Protein AF-A0A2P8NEU9-F1 (afdb_monomer)

Foldseek 3Di:
DDLVVLLVVLVVLCVVVVHDCLRLCCPQVVGSCVNVCSVVVNDDDPVSSVSSVVVSVVVVVPPDDDDDDD

Structure (mmCIF, N/CA/C/O backbone):
data_AF-A0A2P8NEU9-F1
#
_entry.id   AF-A0A2P8NEU9-F1
#
loop_
_atom_site.group_PDB
_atom_site.id
_atom_site.type_symbol
_atom_site.label_atom_id
_atom_site.label_alt_id
_atom_site.label_comp_id
_atom_site.label_asym_id
_atom_site.label_entity_id
_atom_site.label_seq_id
_atom_site.pdbx_PDB_ins_code
_atom_site.Cartn_x
_atom_site.Cartn_y
_atom_site.Cartn_z
_atom_site.occupancy
_atom_site.B_iso_or_equiv
_atom_site.auth_seq_id
_atom_site.auth_comp_id
_atom_site.auth_asym_id
_atom_site.auth_atom_id
_atom_site.pdbx_PDB_model_num
ATOM 1 N N . MET A 1 1 ? 16.429 -2.062 2.587 1.00 76.81 1 MET A N 1
ATOM 2 C CA . MET A 1 1 ? 15.067 -1.928 3.136 1.00 76.81 1 MET A CA 1
ATOM 3 C C . MET A 1 1 ? 14.415 -3.292 3.119 1.00 76.81 1 MET A C 1
ATOM 5 O O . MET A 1 1 ? 14.382 -3.915 2.059 1.00 76.81 1 MET A O 1
ATOM 9 N N . THR A 1 2 ? 13.978 -3.781 4.276 1.00 88.69 2 THR A N 1
ATOM 10 C CA . THR A 1 2 ? 13.330 -5.099 4.378 1.00 88.69 2 THR A CA 1
ATOM 11 C C . THR A 1 2 ? 11.876 -5.039 3.893 1.00 88.69 2 THR A C 1
ATOM 13 O O . THR A 1 2 ? 11.307 -3.958 3.712 1.00 88.69 2 THR A O 1
ATOM 16 N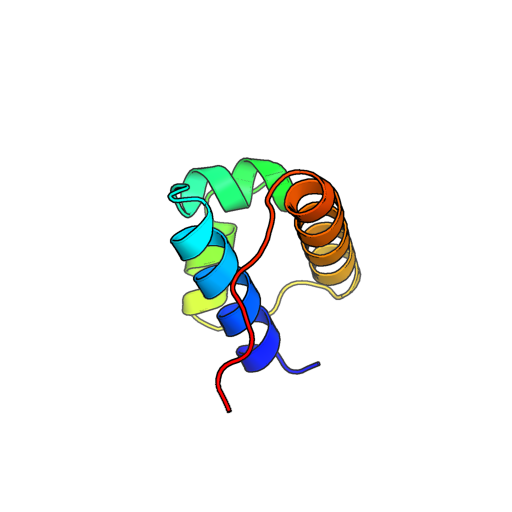 N . LEU A 1 3 ? 11.262 -6.204 3.657 1.00 87.69 3 LEU A N 1
ATOM 17 C CA . LEU A 1 3 ? 9.841 -6.288 3.302 1.00 87.69 3 LEU A CA 1
ATOM 18 C C . LEU A 1 3 ? 8.941 -5.723 4.412 1.00 87.69 3 LEU A C 1
ATOM 20 O O . LEU A 1 3 ? 7.958 -5.045 4.120 1.00 87.69 3 LEU A O 1
ATOM 24 N N . ASP A 1 4 ? 9.308 -5.966 5.669 1.00 90.06 4 ASP A N 1
ATOM 25 C CA . ASP A 1 4 ? 8.580 -5.484 6.841 1.00 90.06 4 ASP A CA 1
ATOM 26 C C . ASP A 1 4 ? 8.609 -3.951 6.942 1.00 90.06 4 ASP A C 1
ATOM 28 O O . ASP A 1 4 ? 7.563 -3.311 7.060 1.00 90.06 4 ASP A O 1
ATOM 32 N N . GLU A 1 5 ? 9.783 -3.340 6.739 1.00 90.75 5 GLU A N 1
ATOM 33 C CA . GLU A 1 5 ? 9.907 -1.879 6.669 1.00 90.75 5 GLU A CA 1
ATOM 34 C C . GLU A 1 5 ? 9.061 -1.284 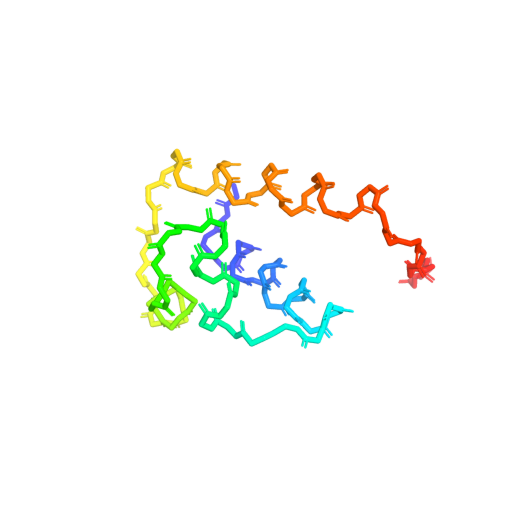5.534 1.00 90.75 5 GLU A C 1
ATOM 36 O O . GLU A 1 5 ? 8.453 -0.222 5.687 1.00 90.75 5 GLU A O 1
ATOM 41 N N . PHE A 1 6 ? 9.000 -1.963 4.382 1.00 91.19 6 PHE A N 1
ATOM 42 C CA . PHE A 1 6 ? 8.166 -1.542 3.254 1.00 91.19 6 PHE A CA 1
ATOM 43 C C . PHE A 1 6 ? 6.686 -1.597 3.568 1.00 91.19 6 PHE A C 1
ATOM 45 O O . PHE A 1 6 ? 5.975 -0.614 3.354 1.00 91.19 6 PHE A O 1
ATOM 52 N N . LYS A 1 7 ? 6.239 -2.724 4.113 1.00 93.06 7 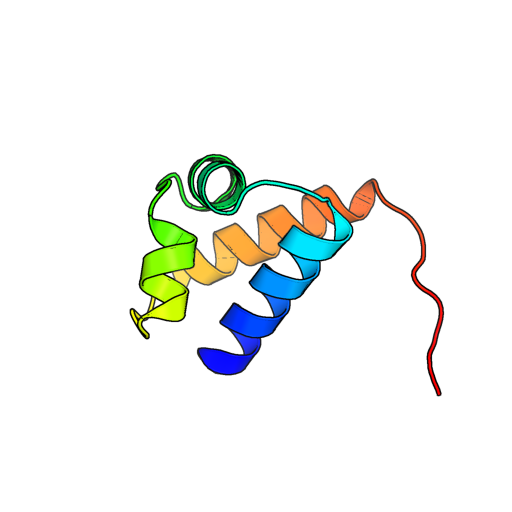LYS A N 1
ATOM 53 C CA . LYS A 1 7 ? 4.865 -2.910 4.551 1.00 93.06 7 LYS A CA 1
ATOM 54 C C . LYS A 1 7 ? 4.467 -1.831 5.554 1.00 93.06 7 LYS A C 1
ATOM 56 O O . LYS A 1 7 ? 3.474 -1.152 5.318 1.00 93.06 7 LYS A O 1
ATOM 61 N N . SER A 1 8 ? 5.271 -1.606 6.591 1.00 93.44 8 SER A N 1
ATOM 62 C CA . SER A 1 8 ? 4.994 -0.602 7.622 1.00 93.44 8 SER A CA 1
ATOM 63 C C . SER A 1 8 ? 4.810 0.801 7.032 1.00 93.44 8 SER A C 1
ATOM 65 O O . SER A 1 8 ? 3.804 1.459 7.292 1.00 93.44 8 SER A O 1
ATOM 67 N N . ARG A 1 9 ? 5.701 1.237 6.127 1.00 92.88 9 ARG A N 1
ATOM 68 C CA . ARG A 1 9 ? 5.551 2.536 5.442 1.00 92.88 9 ARG A CA 1
ATOM 69 C C . ARG A 1 9 ? 4.259 2.635 4.632 1.00 92.88 9 ARG A C 1
ATOM 71 O O . ARG A 1 9 ? 3.601 3.673 4.671 1.00 92.88 9 ARG A O 1
ATOM 78 N N . VAL A 1 10 ? 3.905 1.579 3.900 1.00 92.56 10 VAL A N 1
ATOM 79 C CA . VAL A 1 10 ? 2.662 1.524 3.115 1.00 92.56 10 VAL A CA 1
ATOM 80 C C . VAL A 1 10 ? 1.436 1.611 4.028 1.00 92.56 10 VAL A C 1
ATOM 82 O O . VAL A 1 10 ? 0.529 2.388 3.739 1.00 92.56 10 VAL A O 1
ATOM 85 N N . GLU A 1 11 ? 1.406 0.868 5.136 1.00 93.19 11 GLU A N 1
ATOM 86 C CA . GLU A 1 11 ? 0.273 0.877 6.074 1.00 93.19 11 GLU A CA 1
ATOM 87 C C . GLU A 1 11 ? 0.114 2.222 6.793 1.00 93.19 11 GLU A C 1
ATOM 89 O O . GLU A 1 11 ? -1.012 2.713 6.918 1.00 93.19 11 GLU A O 1
ATOM 94 N N . THR A 1 12 ? 1.218 2.861 7.186 1.00 93.00 12 THR A N 1
ATOM 95 C CA . THR A 1 12 ? 1.200 4.221 7.741 1.00 93.00 12 THR A CA 1
ATOM 96 C C . THR A 1 12 ? 0.630 5.210 6.733 1.00 93.00 12 THR A C 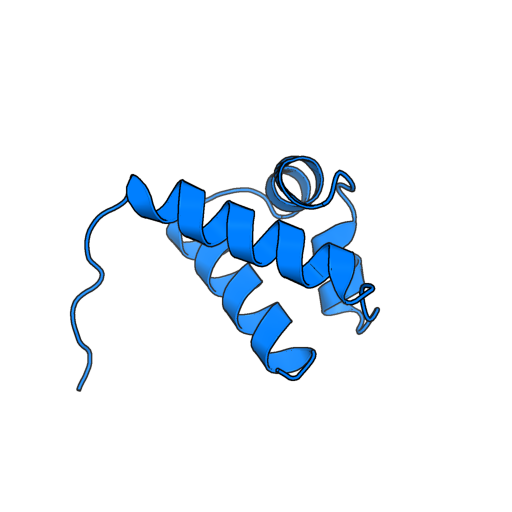1
ATOM 98 O O . THR A 1 12 ? -0.321 5.913 7.050 1.00 93.00 12 THR A O 1
ATOM 101 N N . PHE A 1 13 ? 1.116 5.208 5.490 1.00 92.25 13 PHE A N 1
ATOM 102 C CA . PHE A 1 13 ? 0.624 6.126 4.460 1.00 92.25 13 PHE A CA 1
ATOM 103 C C . PHE A 1 13 ? -0.869 5.939 4.173 1.00 92.25 13 PHE A C 1
ATOM 105 O O . PHE A 1 13 ? -1.609 6.914 4.053 1.00 92.25 13 PHE A O 1
ATOM 112 N N . ILE A 1 14 ? -1.319 4.685 4.083 1.00 91.31 14 ILE A N 1
ATOM 113 C CA . ILE A 1 14 ? -2.732 4.335 3.913 1.00 91.31 14 ILE A CA 1
ATOM 114 C C . ILE A 1 14 ? -3.575 4.903 5.059 1.00 91.31 14 ILE A C 1
ATOM 116 O O . ILE A 1 14 ? -4.631 5.480 4.804 1.00 91.31 14 ILE A O 1
ATOM 120 N N . SER A 1 15 ? -3.090 4.769 6.295 1.00 91.56 15 SER A N 1
ATOM 121 C CA . SER A 1 15 ? -3.784 5.240 7.497 1.00 91.56 15 SER A CA 1
ATOM 122 C C . SER A 1 15 ? -3.804 6.766 7.594 1.00 91.56 15 SER A C 1
ATOM 124 O O . SER A 1 15 ? -4.822 7.338 7.957 1.00 91.56 15 SER A O 1
ATOM 126 N N . GLU A 1 16 ? -2.707 7.438 7.241 1.00 90.62 16 GLU A N 1
ATOM 127 C CA . GLU A 1 16 ? -2.608 8.902 7.279 1.00 90.62 16 GLU A CA 1
ATOM 128 C C . GLU A 1 16 ? -3.424 9.597 6.191 1.00 90.62 16 GLU A C 1
ATOM 130 O O . GLU A 1 16 ? -3.893 10.710 6.398 1.00 90.62 16 GLU A O 1
ATOM 135 N N . ASN A 1 17 ? -3.595 8.951 5.037 1.00 87.94 17 ASN A N 1
ATOM 136 C CA . ASN A 1 17 ? -4.348 9.506 3.913 1.00 87.94 17 ASN A CA 1
ATOM 137 C C . ASN A 1 17 ? -5.799 8.997 3.858 1.00 87.94 17 ASN A C 1
ATOM 139 O O . ASN A 1 17 ? -6.511 9.333 2.915 1.00 87.94 17 ASN A O 1
ATOM 143 N N . GLU A 1 18 ? -6.214 8.150 4.808 1.00 91.06 18 GLU A N 1
ATOM 144 C CA . GLU A 1 18 ? -7.549 7.532 4.871 1.00 91.06 18 GLU A CA 1
ATOM 145 C C . GLU A 1 18 ? -7.989 6.878 3.542 1.00 91.06 18 GLU A C 1
ATOM 147 O O . GLU A 1 18 ? -9.162 6.876 3.162 1.00 91.06 18 GLU A O 1
ATOM 152 N N . ILE A 1 19 ? -7.037 6.307 2.796 1.00 90.62 19 ILE A N 1
ATOM 153 C CA . ILE A 1 19 ? -7.303 5.665 1.502 1.00 90.62 19 ILE A CA 1
ATOM 154 C C . ILE A 1 19 ? -7.532 4.166 1.671 1.00 90.62 19 ILE A C 1
ATOM 156 O O . ILE A 1 19 ? -6.875 3.498 2.458 1.00 90.62 19 ILE A O 1
ATOM 160 N N . ALA A 1 20 ? -8.423 3.580 0.872 1.00 93.81 20 ALA A N 1
ATOM 161 C CA . ALA A 1 20 ? -8.600 2.131 0.888 1.00 93.81 20 ALA A CA 1
ATOM 162 C C . ALA A 1 20 ? -7.333 1.403 0.369 1.00 93.81 20 ALA A C 1
ATOM 164 O O . ALA A 1 20 ? -6.735 1.848 -0.617 1.00 93.81 20 ALA A O 1
ATOM 165 N N . PRO A 1 21 ? -6.959 0.231 0.924 1.00 93.44 21 PRO A N 1
ATOM 166 C CA . PRO A 1 21 ? -5.816 -0.561 0.449 1.00 93.44 21 PRO A CA 1
ATOM 167 C C . PRO A 1 21 ? -5.898 -0.927 -1.040 1.00 93.44 21 PRO A C 1
ATOM 169 O O . PRO A 1 21 ? -4.899 -0.899 -1.759 1.00 93.44 21 PRO A O 1
ATOM 172 N N . THR A 1 22 ? -7.109 -1.216 -1.523 1.00 94.69 22 THR A N 1
ATOM 173 C CA . THR A 1 22 ? -7.396 -1.483 -2.940 1.00 94.69 22 THR A CA 1
ATOM 174 C C . THR A 1 22 ? -7.167 -0.256 -3.819 1.00 94.69 22 THR A C 1
ATOM 176 O O . THR A 1 22 ? -6.633 -0.370 -4.924 1.00 94.69 22 THR A O 1
ATOM 179 N N . ALA A 1 23 ? -7.538 0.929 -3.326 1.00 93.50 23 ALA A N 1
ATOM 180 C CA . ALA A 1 23 ? -7.328 2.194 -4.019 1.00 93.50 23 ALA A CA 1
ATOM 181 C C . ALA A 1 23 ? -5.837 2.551 -4.077 1.00 93.50 23 ALA A C 1
ATOM 183 O O . ALA A 1 23 ? -5.348 2.933 -5.141 1.00 93.50 23 ALA A O 1
ATOM 184 N N . PHE A 1 24 ? -5.101 2.351 -2.978 1.00 94.88 24 PHE A N 1
ATOM 185 C CA . PHE A 1 24 ? -3.647 2.504 -2.947 1.00 94.88 24 PHE A CA 1
ATOM 186 C C . PHE A 1 24 ? -2.974 1.595 -3.980 1.00 94.88 24 PHE A C 1
ATOM 188 O O . PHE A 1 24 ? -2.232 2.070 -4.841 1.00 94.88 24 PHE A O 1
ATOM 195 N N . GLY A 1 25 ? -3.279 0.296 -3.940 1.00 93.81 25 GLY A N 1
ATOM 196 C CA . GLY A 1 25 ? -2.695 -0.678 -4.853 1.00 93.81 25 GLY A CA 1
ATOM 197 C C . GLY A 1 25 ? -2.936 -0.316 -6.320 1.00 93.81 25 GLY A C 1
ATOM 198 O O . GLY A 1 25 ? -1.995 -0.270 -7.112 1.00 93.81 25 GLY A O 1
ATOM 199 N N . LYS A 1 26 ? -4.168 0.065 -6.673 1.00 94.44 26 LYS A N 1
ATOM 200 C CA . LYS A 1 26 ? -4.511 0.513 -8.030 1.00 94.44 26 LYS A CA 1
ATOM 201 C C . LYS A 1 26 ? -3.770 1.793 -8.440 1.00 94.44 26 LYS A C 1
ATOM 203 O O . LYS A 1 26 ? -3.329 1.891 -9.581 1.00 94.44 26 LYS A O 1
ATOM 208 N N . ARG A 1 27 ? -3.622 2.762 -7.530 1.00 92.50 27 ARG A N 1
ATOM 209 C CA . ARG A 1 27 ? -3.015 4.075 -7.811 1.00 92.50 27 ARG A CA 1
ATOM 210 C C . ARG A 1 27 ? -1.491 4.020 -7.943 1.00 92.50 27 ARG A C 1
ATOM 212 O O . ARG A 1 27 ? -0.947 4.675 -8.826 1.00 92.50 27 ARG A O 1
ATOM 219 N N . PHE A 1 28 ? -0.808 3.256 -7.091 1.00 92.62 28 PHE A N 1
ATOM 220 C CA . PHE A 1 28 ? 0.660 3.256 -7.014 1.00 92.62 28 PHE A CA 1
ATOM 221 C C . PHE A 1 28 ? 1.307 2.027 -7.661 1.00 92.62 28 PHE A C 1
ATOM 223 O O . PHE A 1 28 ? 2.336 2.155 -8.325 1.00 92.62 28 PHE A O 1
ATOM 230 N N . ALA A 1 29 ? 0.691 0.851 -7.511 1.00 91.31 29 ALA A N 1
ATOM 231 C CA . ALA A 1 29 ? 1.210 -0.416 -8.026 1.00 91.31 29 ALA A CA 1
ATOM 232 C C . ALA A 1 29 ? 0.478 -0.922 -9.284 1.00 91.31 29 ALA A C 1
ATOM 234 O O . ALA A 1 29 ? 0.948 -1.861 -9.921 1.00 91.31 29 ALA A O 1
ATOM 235 N N . GLY A 1 30 ? -0.657 -0.315 -9.654 1.00 93.00 30 GLY A N 1
ATOM 236 C CA . GLY A 1 30 ? -1.514 -0.788 -10.747 1.00 93.00 30 GLY A CA 1
ATOM 237 C C . GLY A 1 30 ? -2.288 -2.071 -10.424 1.00 93.00 30 GLY A C 1
ATOM 238 O O . GLY A 1 30 ? -2.906 -2.643 -11.316 1.00 93.00 30 GLY A O 1
ATOM 239 N N . ASP A 1 31 ? -2.276 -2.517 -9.166 1.00 92.62 31 ASP A N 1
ATOM 240 C CA . ASP A 1 31 ? -2.867 -3.780 -8.724 1.00 92.62 31 ASP A CA 1
ATOM 241 C C . ASP A 1 31 ? -3.676 -3.575 -7.430 1.00 92.62 31 ASP A C 1
ATOM 243 O O . ASP A 1 31 ? -3.090 -3.259 -6.393 1.00 92.62 31 ASP A O 1
ATOM 247 N N . PRO A 1 32 ? -5.010 -3.752 -7.428 1.00 94.25 32 PRO A N 1
ATOM 248 C CA . PRO A 1 32 ? -5.825 -3.566 -6.225 1.00 94.25 32 PRO A CA 1
ATOM 249 C C . PRO A 1 32 ? -5.528 -4.604 -5.132 1.00 94.25 32 PRO A C 1
ATOM 251 O O . PRO A 1 32 ? -5.843 -4.366 -3.967 1.00 94.25 32 PRO A O 1
ATOM 254 N N . LEU A 1 33 ? -4.910 -5.737 -5.479 1.00 94.88 33 LEU A N 1
ATOM 255 C CA . LEU A 1 33 ? -4.523 -6.772 -4.521 1.00 94.88 33 LEU A CA 1
ATOM 256 C C . LEU A 1 33 ? -3.134 -6.542 -3.917 1.00 94.88 33 LEU A C 1
ATOM 258 O O . LEU A 1 33 ? -2.693 -7.33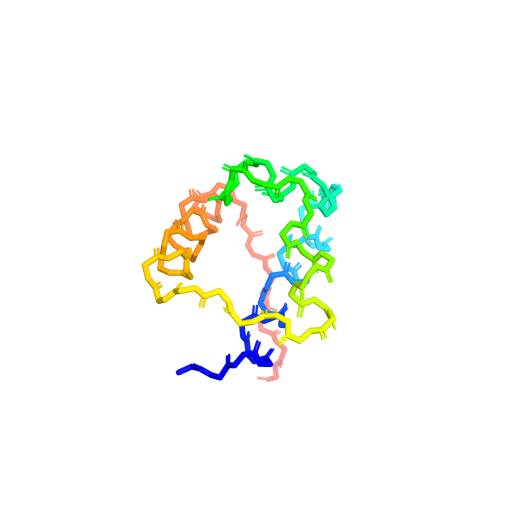7 -3.086 1.00 94.88 33 LEU A O 1
ATOM 262 N N . PHE A 1 34 ? -2.437 -5.472 -4.303 1.00 94.88 34 PHE A N 1
ATOM 263 C CA . PHE A 1 34 ? -1.039 -5.249 -3.945 1.00 94.88 34 PHE A CA 1
ATOM 264 C C . PHE A 1 34 ? -0.809 -5.263 -2.431 1.00 94.88 34 PHE A C 1
ATOM 266 O O . PHE A 1 34 ? 0.046 -5.995 -1.943 1.00 94.88 34 PHE A O 1
ATOM 273 N N . VAL A 1 35 ? -1.608 -4.500 -1.678 1.00 94.00 35 VAL A N 1
ATOM 274 C CA . VAL A 1 35 ? -1.457 -4.375 -0.218 1.00 94.00 35 VAL A CA 1
ATOM 275 C C . VAL A 1 35 ? -1.807 -5.680 0.499 1.00 94.00 35 VAL A C 1
ATOM 277 O O . VAL A 1 35 ? -1.159 -6.034 1.477 1.00 94.00 35 VAL A O 1
ATOM 280 N N . PHE A 1 36 ? -2.800 -6.427 0.010 1.00 94.81 36 PHE A N 1
ATOM 281 C CA . PHE A 1 36 ? -3.169 -7.720 0.595 1.00 94.81 36 PHE A CA 1
ATOM 282 C C . PHE A 1 36 ? -2.070 -8.753 0.393 1.00 94.81 36 PHE A C 1
ATOM 284 O O . PHE A 1 36 ? -1.669 -9.412 1.342 1.00 94.81 36 PHE A O 1
ATOM 291 N N . GLN A 1 37 ? -1.528 -8.833 -0.820 1.00 93.50 37 GLN A N 1
ATOM 292 C CA . GLN A 1 37 ? -0.406 -9.716 -1.108 1.00 93.50 37 GLN A CA 1
ATOM 293 C C . GLN A 1 37 ? 0.841 -9.311 -0.315 1.00 93.50 37 GLN A C 1
ATOM 295 O O . GLN A 1 37 ? 1.543 -10.171 0.201 1.00 93.50 37 GLN A O 1
ATOM 300 N N . LEU A 1 38 ? 1.090 -8.008 -0.155 1.00 93.31 38 LEU A N 1
ATOM 301 C CA . LEU A 1 38 ? 2.172 -7.507 0.689 1.00 93.31 38 LEU A CA 1
ATOM 302 C C . LEU A 1 38 ? 1.994 -7.922 2.161 1.00 93.31 38 LEU A C 1
ATOM 304 O O . LEU A 1 38 ? 2.963 -8.291 2.819 1.00 93.31 38 LEU A O 1
ATOM 308 N N . ARG A 1 39 ? 0.758 -7.900 2.679 1.00 92.88 39 ARG A N 1
ATOM 309 C CA . ARG A 1 39 ? 0.427 -8.377 4.034 1.00 92.88 39 ARG A CA 1
ATOM 310 C C . ARG A 1 39 ? 0.613 -9.883 4.195 1.00 92.88 39 ARG A C 1
ATOM 312 O O . ARG A 1 39 ? 1.017 -10.300 5.276 1.00 92.88 39 ARG A O 1
ATOM 319 N N . ASP A 1 40 ? 0.356 -10.643 3.135 1.00 93.62 40 ASP A N 1
ATOM 320 C CA . ASP A 1 40 ? 0.544 -12.098 3.059 1.00 93.62 40 ASP A CA 1
ATOM 321 C C . ASP A 1 40 ? 2.030 -12.507 2.961 1.00 93.62 40 ASP A C 1
ATOM 323 O O . ASP A 1 40 ? 2.367 -13.683 3.029 1.00 93.62 40 ASP A O 1
ATOM 327 N N . GLY A 1 41 ? 2.944 -11.538 2.824 1.00 89.62 41 GLY A N 1
ATOM 328 C CA . GLY A 1 41 ? 4.382 -11.786 2.700 1.00 89.62 41 GLY A CA 1
ATOM 329 C C . GLY A 1 41 ? 4.862 -11.927 1.256 1.00 89.62 41 GLY A C 1
ATOM 330 O O . GLY A 1 41 ? 6.024 -12.264 1.024 1.00 89.62 41 GLY A O 1
ATOM 331 N N . ARG A 1 42 ? 4.011 -11.631 0.262 1.00 90.75 42 ARG A N 1
ATOM 332 C CA . ARG A 1 42 ? 4.453 -11.530 -1.129 1.00 90.75 42 ARG A CA 1
ATOM 333 C C . ARG A 1 42 ? 5.447 -10.394 -1.246 1.00 90.75 42 ARG A C 1
ATOM 335 O O . ARG A 1 42 ? 5.154 -9.239 -0.937 1.00 90.75 42 ARG A O 1
ATOM 342 N N . GLU A 1 43 ? 6.596 -10.729 -1.799 1.00 90.50 43 GLU A N 1
ATOM 343 C CA . GLU A 1 43 ? 7.677 -9.788 -1.953 1.00 90.50 43 GLU A CA 1
ATOM 344 C C . GLU A 1 43 ? 7.632 -9.133 -3.355 1.00 90.50 43 GLU A C 1
ATOM 346 O O . GLU A 1 43 ? 7.878 -9.799 -4.366 1.00 90.50 43 GLU A O 1
ATOM 351 N N . PRO A 1 44 ? 7.270 -7.837 -3.476 1.00 89.62 44 PRO A N 1
ATOM 352 C CA . PRO A 1 44 ? 7.247 -7.159 -4.766 1.00 89.62 44 PRO A CA 1
ATOM 353 C C . PRO A 1 44 ? 8.667 -6.939 -5.290 1.00 89.62 44 PRO A C 1
ATOM 355 O O . PRO A 1 44 ? 9.611 -6.763 -4.513 1.00 89.62 44 PRO A O 1
ATOM 358 N N . ARG A 1 45 ? 8.808 -6.896 -6.619 1.00 92.00 45 ARG A N 1
ATOM 359 C CA . ARG A 1 45 ? 10.083 -6.595 -7.289 1.00 92.00 45 ARG A CA 1
ATOM 360 C C . ARG A 1 45 ? 10.613 -5.232 -6.846 1.00 92.00 45 ARG A C 1
ATOM 362 O O . ARG A 1 45 ? 9.822 -4.324 -6.589 1.00 92.00 45 ARG A O 1
ATOM 369 N N . GLU A 1 46 ? 11.933 -5.075 -6.831 1.00 90.19 46 GLU A N 1
ATOM 370 C CA . GLU A 1 46 ? 12.596 -3.827 -6.423 1.00 90.19 46 GLU A CA 1
ATOM 371 C C . GLU A 1 46 ? 12.058 -2.614 -7.191 1.00 90.19 46 GLU A C 1
ATOM 373 O O . GLU A 1 46 ? 11.559 -1.680 -6.568 1.00 90.19 46 GLU A O 1
ATOM 378 N N . ALA A 1 47 ? 11.963 -2.704 -8.521 1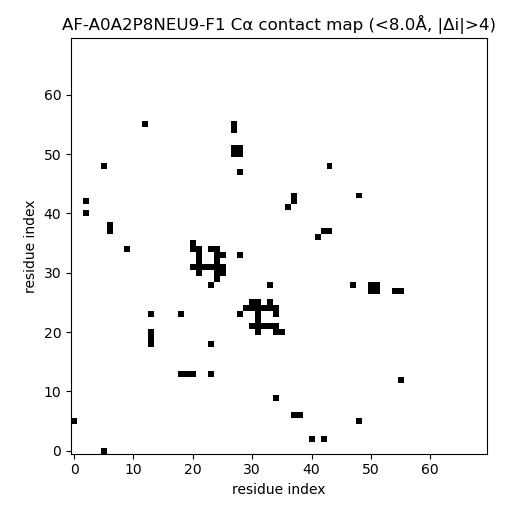.00 91.38 47 ALA A N 1
ATOM 379 C CA . ALA A 1 47 ? 11.400 -1.641 -9.359 1.00 91.38 47 ALA A CA 1
ATOM 380 C C . ALA A 1 47 ? 9.961 -1.237 -8.966 1.00 91.38 47 ALA A C 1
ATOM 382 O O . ALA A 1 47 ? 9.574 -0.071 -9.065 1.00 91.38 47 ALA A O 1
ATOM 383 N N . THR A 1 48 ? 9.142 -2.191 -8.506 1.00 92.69 48 THR A N 1
ATOM 384 C CA . THR A 1 48 ? 7.786 -1.899 -8.018 1.00 92.69 48 THR A CA 1
ATOM 385 C C . THR A 1 48 ? 7.836 -1.158 -6.685 1.00 92.69 48 THR A C 1
ATOM 387 O O . THR A 1 48 ? 7.082 -0.204 -6.503 1.00 92.69 48 THR A O 1
ATOM 390 N N . ARG A 1 49 ? 8.731 -1.551 -5.768 1.00 92.31 49 ARG A N 1
ATOM 391 C CA . ARG A 1 49 ? 8.915 -0.853 -4.485 1.00 92.31 49 ARG A CA 1
ATOM 392 C C . ARG A 1 49 ? 9.362 0.583 -4.707 1.00 92.31 49 ARG A C 1
ATOM 394 O O . ARG A 1 49 ? 8.764 1.486 -4.135 1.00 92.31 49 ARG A O 1
ATOM 401 N N . GLU A 1 50 ? 10.349 0.796 -5.570 1.00 92.75 50 GLU A N 1
ATOM 402 C CA . GLU A 1 50 ? 10.871 2.127 -5.887 1.00 92.75 50 GLU A CA 1
ATOM 403 C C . GLU A 1 50 ? 9.787 3.040 -6.464 1.00 92.75 50 GLU A C 1
ATOM 405 O O . GLU A 1 50 ? 9.614 4.164 -5.997 1.00 92.75 50 GLU A O 1
ATOM 410 N N . ARG A 1 51 ? 8.984 2.539 -7.412 1.00 92.38 51 ARG A N 1
ATOM 411 C CA . ARG A 1 51 ? 7.856 3.291 -7.980 1.00 92.38 51 ARG A CA 1
ATOM 412 C C . ARG A 1 51 ? 6.822 3.674 -6.921 1.00 92.38 51 ARG A C 1
ATOM 414 O O . ARG A 1 51 ? 6.337 4.805 -6.922 1.00 92.38 51 ARG A O 1
ATOM 421 N N . VAL A 1 52 ? 6.468 2.738 -6.040 1.00 92.81 52 VAL A N 1
ATOM 422 C CA . VAL A 1 52 ? 5.496 2.980 -4.965 1.00 92.81 52 VAL A CA 1
ATOM 423 C C . VAL A 1 52 ? 6.035 4.019 -3.983 1.00 92.81 52 VAL A C 1
ATOM 425 O O . VAL A 1 52 ? 5.329 4.979 -3.682 1.00 92.81 52 VAL A O 1
ATOM 428 N N . LEU A 1 53 ? 7.292 3.886 -3.550 1.00 92.12 53 LEU A N 1
ATOM 429 C CA . LEU A 1 53 ? 7.948 4.845 -2.657 1.00 92.12 53 LEU A CA 1
ATOM 430 C C . LEU A 1 53 ? 8.024 6.240 -3.282 1.00 92.12 53 LEU A C 1
ATOM 432 O O . LEU A 1 53 ? 7.636 7.211 -2.638 1.00 92.12 53 LEU A O 1
ATOM 436 N N . ALA A 1 54 ? 8.438 6.343 -4.547 1.00 91.75 54 ALA A N 1
ATOM 437 C CA . ALA A 1 54 ? 8.473 7.613 -5.266 1.00 91.75 54 ALA A CA 1
ATOM 438 C C . ALA A 1 54 ? 7.077 8.252 -5.357 1.00 91.75 54 ALA A C 1
ATOM 440 O O . ALA A 1 54 ? 6.922 9.453 -5.140 1.00 91.75 54 ALA A O 1
ATOM 441 N N . GLY A 1 55 ? 6.041 7.449 -5.619 1.00 90.81 55 GLY A N 1
ATOM 44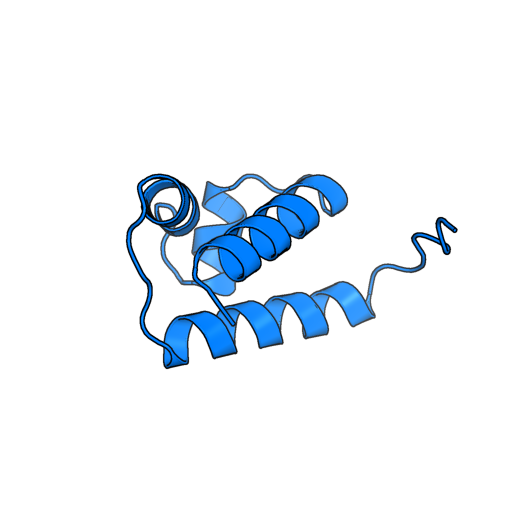2 C CA . GLY A 1 55 ? 4.659 7.921 -5.644 1.00 90.81 55 GLY A CA 1
ATOM 443 C C . GLY A 1 55 ? 4.164 8.416 -4.281 1.00 90.81 55 GLY A C 1
ATOM 444 O O . GLY A 1 55 ? 3.495 9.451 -4.216 1.00 90.81 55 GLY A O 1
ATOM 445 N N . MET A 1 56 ? 4.509 7.716 -3.198 1.00 89.81 56 MET A N 1
ATOM 446 C CA . MET A 1 56 ? 4.193 8.126 -1.826 1.00 89.81 56 MET A CA 1
ATOM 447 C C . MET A 1 56 ? 4.880 9.447 -1.472 1.00 89.81 56 MET A C 1
ATOM 449 O O . MET A 1 56 ? 4.207 10.367 -1.016 1.00 89.81 56 MET A O 1
ATOM 453 N N . SER A 1 57 ? 6.179 9.588 -1.760 1.00 88.19 57 SER A N 1
ATOM 454 C CA . SER A 1 57 ? 6.924 10.835 -1.545 1.00 88.19 57 SER A CA 1
ATOM 455 C C . SER A 1 57 ? 6.351 11.999 -2.354 1.00 88.19 57 SER A C 1
ATOM 457 O O . SER A 1 57 ? 6.193 13.097 -1.828 1.00 88.19 57 SER A O 1
ATOM 459 N N . ASN A 1 58 ? 5.965 11.758 -3.610 1.00 85.44 58 ASN A N 1
ATOM 460 C CA . ASN A 1 58 ? 5.364 12.791 -4.451 1.00 85.44 58 ASN A CA 1
ATOM 461 C C . ASN A 1 58 ? 3.949 13.189 -4.001 1.00 85.44 58 ASN A C 1
ATOM 463 O O . ASN A 1 58 ? 3.511 14.303 -4.258 1.00 85.44 58 ASN A O 1
ATOM 467 N N . SER A 1 59 ? 3.228 12.287 -3.331 1.00 77.69 59 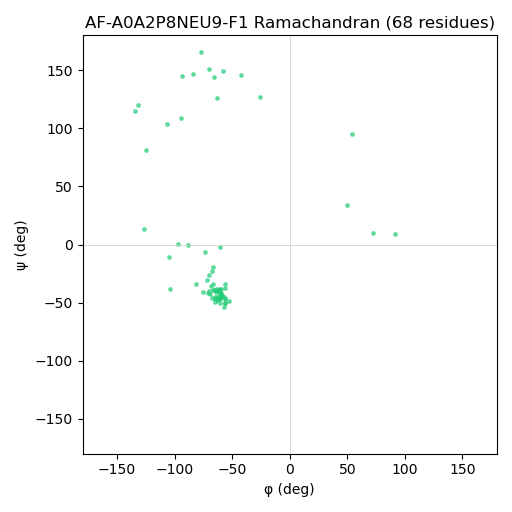SER A N 1
ATOM 468 C CA . SER A 1 59 ? 1.909 12.581 -2.755 1.00 77.69 59 SER A CA 1
ATOM 469 C C . SER A 1 59 ? 2.031 13.298 -1.405 1.00 77.69 59 SER A C 1
ATOM 471 O O . SER A 1 59 ? 1.234 14.183 -1.107 1.00 77.69 59 SER A O 1
ATOM 473 N N . ALA A 1 60 ? 3.062 12.968 -0.620 1.00 62.03 60 ALA A N 1
ATOM 474 C CA . ALA A 1 60 ? 3.386 13.629 0.644 1.00 62.03 60 ALA A CA 1
ATOM 475 C C . ALA A 1 60 ? 3.861 15.083 0.459 1.00 62.03 60 ALA A C 1
ATOM 477 O O . ALA A 1 60 ? 3.673 15.898 1.354 1.00 62.03 60 ALA A O 1
ATOM 478 N N . LEU A 1 61 ? 4.366 15.456 -0.727 1.00 56.88 61 LEU A N 1
ATOM 479 C CA . LEU A 1 61 ? 4.616 16.858 -1.104 1.00 56.88 61 LEU A CA 1
ATOM 480 C C . LEU A 1 61 ? 3.340 17.738 -1.103 1.00 56.88 61 LEU A C 1
ATOM 482 O O . LEU A 1 61 ? 3.430 18.937 -1.358 1.00 56.88 61 LEU A O 1
ATOM 486 N N . SER A 1 62 ? 2.153 17.184 -0.817 1.00 49.75 62 SER A N 1
ATOM 487 C CA . SER A 1 62 ? 0.890 17.926 -0.669 1.00 49.75 62 SER A CA 1
ATOM 488 C C . SER A 1 62 ? 0.129 17.667 0.644 1.00 49.75 62 SER A C 1
ATOM 490 O O . SER A 1 62 ? -1.016 18.096 0.755 1.00 49.75 62 SER A O 1
ATOM 492 N N . ALA A 1 63 ? 0.740 17.036 1.656 1.00 45.06 63 ALA A N 1
ATOM 493 C CA . ALA A 1 63 ? 0.156 16.931 2.999 1.00 45.06 63 ALA A CA 1
ATOM 494 C C . ALA A 1 63 ? 1.194 17.317 4.077 1.00 45.06 63 ALA A C 1
ATOM 496 O O . ALA A 1 63 ? 2.254 16.694 4.146 1.00 45.06 63 ALA A O 1
ATOM 497 N N . PRO A 1 64 ? 0.932 18.351 4.902 1.00 54.78 64 PRO A N 1
ATOM 498 C CA . PRO A 1 64 ? 1.875 18.833 5.902 1.00 54.78 64 PRO A CA 1
ATOM 499 C C . PRO A 1 64 ? 1.807 18.028 7.213 1.00 54.78 64 PRO A C 1
ATOM 501 O O . PRO A 1 64 ? 0.736 17.635 7.657 1.00 54.78 64 PRO A O 1
ATOM 504 N N . ASN A 1 65 ? 2.974 17.893 7.850 1.00 58.34 65 ASN A N 1
ATOM 505 C CA . ASN A 1 65 ? 3.204 17.843 9.299 1.00 58.34 65 ASN A CA 1
ATOM 506 C C . ASN A 1 65 ? 2.423 16.796 10.131 1.00 58.34 65 ASN A C 1
ATOM 508 O O . ASN A 1 65 ? 1.371 17.092 10.695 1.00 58.34 65 ASN A O 1
ATOM 512 N N . LYS A 1 66 ? 3.038 15.631 10.380 1.00 50.56 66 LYS A N 1
ATOM 513 C CA . LYS A 1 66 ? 3.005 15.053 11.732 1.00 50.56 66 LYS A CA 1
ATOM 514 C C . LYS A 1 66 ? 4.371 15.229 12.373 1.00 50.56 66 LYS A C 1
ATOM 516 O O . LYS A 1 66 ? 5.356 14.594 12.012 1.00 50.56 66 LYS A O 1
ATOM 521 N N . GLU A 1 67 ? 4.362 16.209 13.257 1.00 44.81 67 GLU A N 1
ATOM 522 C CA . GLU A 1 67 ? 5.382 16.639 14.189 1.00 44.81 67 GLU A CA 1
ATOM 523 C C . GLU A 1 67 ? 6.093 15.477 14.893 1.00 44.81 67 GLU A C 1
ATOM 525 O O . GLU A 1 67 ? 5.496 14.441 15.191 1.00 44.81 67 GLU A O 1
ATOM 530 N N . SER A 1 68 ? 7.383 15.708 15.149 1.00 48.25 68 SER A N 1
ATOM 531 C CA . SER A 1 68 ? 8.252 15.000 16.080 1.00 48.25 68 SER A CA 1
ATOM 532 C C . SER A 1 68 ? 7.509 14.334 17.236 1.00 48.25 68 SER A C 1
ATOM 534 O O . SER A 1 68 ? 6.825 14.994 18.013 1.00 48.25 68 SER A O 1
ATOM 536 N N . ALA A 1 69 ? 7.755 13.043 17.425 1.00 42.91 69 ALA A N 1
ATOM 537 C CA . ALA A 1 69 ? 7.546 12.392 18.707 1.00 42.91 69 ALA A CA 1
ATOM 538 C C . ALA A 1 69 ? 8.8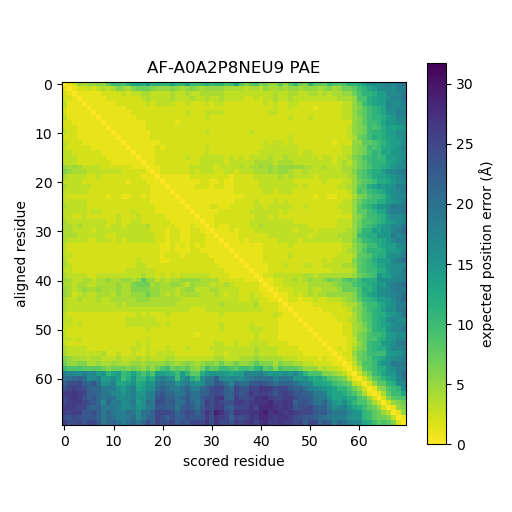54 11.719 19.135 1.00 42.91 69 ALA A C 1
ATOM 540 O O . ALA A 1 69 ? 9.049 10.530 18.886 1.00 42.91 69 ALA A O 1
ATOM 541 N N . ALA A 1 70 ? 9.759 12.524 19.701 1.00 34.38 70 ALA A N 1
ATOM 542 C CA . ALA A 1 70 ? 10.504 12.263 20.941 1.00 34.38 70 ALA A CA 1
ATOM 543 C C . ALA A 1 70 ? 11.498 13.404 21.204 1.00 34.38 70 ALA A C 1
ATOM 545 O O . ALA A 1 70 ? 12.297 13.710 20.290 1.00 34.38 70 ALA A O 1
#

Radius of gyration: 12.01 Å; Cα contacts (8 Å, |Δi|>4): 46; chains: 1; bounding box: 24×31×32 Å

Nearest PDB structures (foldseek):
  4pu8-assembly1_B  TM=7.310E-01  e=2.071E-01  Shewanella oneidensis MR-1
  4pu4-assembly1_D  TM=7.369E-01  e=3.366E-01  Shewanella oneidensis MR-1
  4pu7-assembly1_B  TM=7.305E-01  e=3.168E-01  Shewanella oneidensis MR-1
  4pu8-assembly1_A  TM=7.299E-01  e=5.473E-01  Shewanella oneidensis MR-1
  3fya-assembly1_A  TM=7.451E-01  e=5.473E-01  Enterobacter sp. RFL1396

Solvent-accessible surface area (backbone atoms only — not comparable to full-atom values): 4229 Å² total; per-residue (Å²): 135,55,71,65,60,51,48,52,53,53,52,50,51,33,63,77,66,74,48,54,56,43,57,48,12,41,74,51,71,70,32,48,57,45,51,59,41,44,72,74,64,52,78,75,55,67,72,56,51,53,49,33,51,52,48,51,55,64,54,48,77,75,57,85,83,86,72,88,90,129

pLDDT: mean 84.94, std 15.77, range [34.38, 94.88]

Sequence (70 aa):
MTLDEFKSRVETFISENEIAPTAFGKRFAGDPLFVFQLRDGREPREATRERVLAGMSNSALSAPNKESAA

Mean predicted aligned error: 6.28 Å

Secondary structure (DSSP, 8-state):
--HHHHHHHHHHHHHHTT--HHHHIIIIIS-TTHHHHHHTT----HHHHHHHHHHHHHHHTTS-------